Protein AF-M5DBI3-F1 (afdb_monomer_lite)

Sequence (65 aa):
HHGPVISYLANCGASCETVDKTTLQFFKIDNIGFIDDSSPPGIWAADQLEANNNTWLVEIPRPSL

Organism: NCBI:txid196907

pLDDT: mean 96.48, std 5.91, range [57.22, 98.62]

Foldseek 3Di:
DAWKDWDWDWDQPPDPVDRDPVPTDIDTQDIWTFDAVPDPVHHTVCNVCVVVVVDDDGDDDDDDD

Structure (mmCIF, N/CA/C/O backbone):
data_AF-M5DBI3-F1
#
_entry.id   AF-M5DBI3-F1
#
loop_
_atom_site.group_PDB
_atom_site.id
_atom_site.type_symbol
_atom_site.label_atom_id
_atom_site.label_alt_id
_atom_site.label_comp_id
_atom_site.label_asym_id
_atom_site.label_entity_id
_atom_site.label_seq_id
_atom_site.pdbx_PDB_ins_code
_atom_site.Cartn_x
_atom_site.Cartn_y
_atom_site.Cartn_z
_atom_site.occupancy
_atom_site.B_iso_or_equiv
_atom_site.auth_seq_id
_atom_site.auth_comp_id
_atom_site.auth_asym_id
_atom_site.auth_atom_id
_atom_site.pdbx_PDB_model_num
ATOM 1 N N . HIS A 1 1 ? 14.107 -2.528 -5.854 1.00 95.12 1 HIS A N 1
ATOM 2 C CA . HIS A 1 1 ? 13.130 -3.523 -5.354 1.00 95.12 1 HIS A CA 1
ATOM 3 C C . HIS A 1 1 ? 11.855 -3.323 -6.153 1.00 95.12 1 HIS A C 1
ATOM 5 O O . HIS A 1 1 ? 11.113 -2.402 -5.852 1.00 95.12 1 HIS A O 1
ATOM 11 N N . HIS A 1 2 ? 11.641 -4.116 -7.201 1.00 97.62 2 HIS A N 1
ATOM 12 C CA . HIS A 1 2 ? 10.514 -3.919 -8.112 1.00 97.62 2 HIS A CA 1
ATOM 13 C C . HIS A 1 2 ? 9.222 -4.475 -7.514 1.00 97.62 2 HIS A C 1
ATOM 15 O O . HIS A 1 2 ? 9.209 -5.597 -7.002 1.00 97.62 2 HIS A O 1
ATOM 21 N N . GLY A 1 3 ? 8.147 -3.693 -7.565 1.00 98.44 3 GLY A N 1
ATOM 22 C CA . GLY A 1 3 ? 6.863 -4.108 -7.022 1.00 98.44 3 GLY A CA 1
ATOM 23 C C . GLY A 1 3 ? 5.805 -3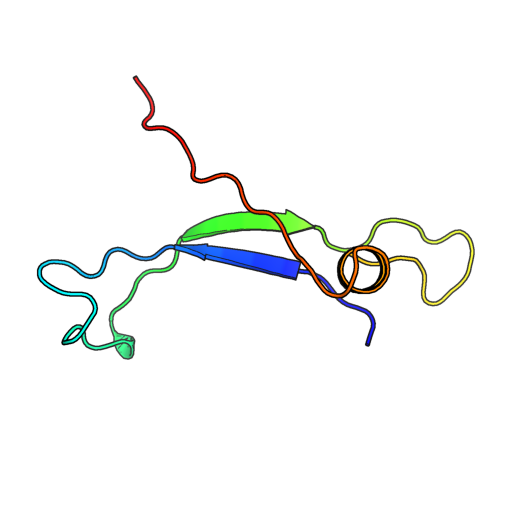.006 -7.014 1.00 98.44 3 GLY A C 1
ATOM 24 O O . GLY A 1 3 ? 6.103 -1.842 -7.301 1.00 98.44 3 GLY A O 1
ATOM 25 N N . PRO A 1 4 ? 4.554 -3.378 -6.703 1.00 98.44 4 PRO A N 1
ATOM 26 C CA . PRO A 1 4 ? 3.454 -2.434 -6.592 1.00 98.44 4 PRO A CA 1
ATOM 27 C C . PRO A 1 4 ? 3.615 -1.520 -5.373 1.00 98.44 4 PRO A C 1
ATOM 29 O O . PRO A 1 4 ? 4.198 -1.907 -4.359 1.00 98.44 4 PRO A O 1
ATOM 32 N N . VAL A 1 5 ? 2.999 -0.344 -5.446 1.00 98.50 5 VAL A N 1
ATOM 33 C CA . VAL A 1 5 ? 2.771 0.549 -4.307 1.00 98.50 5 VAL A CA 1
ATOM 34 C C . VAL A 1 5 ? 1.261 0.644 -4.113 1.00 98.50 5 VAL A C 1
ATOM 36 O O . VAL A 1 5 ? 0.524 0.969 -5.044 1.00 98.50 5 VAL A O 1
ATOM 39 N N . ILE A 1 6 ? 0.790 0.290 -2.916 1.00 98.62 6 ILE A N 1
ATOM 40 C CA . ILE A 1 6 ? -0.639 0.194 -2.599 1.00 98.62 6 ILE A CA 1
ATOM 41 C C . ILE A 1 6 ? -0.909 0.917 -1.285 1.00 98.62 6 ILE A C 1
ATOM 43 O O . ILE A 1 6 ? -0.269 0.619 -0.277 1.00 98.62 6 ILE A O 1
ATOM 47 N N . SER A 1 7 ? -1.900 1.805 -1.287 1.00 98.38 7 SER A N 1
ATOM 48 C CA . SER A 1 7 ? -2.326 2.547 -0.099 1.00 98.38 7 SER A CA 1
ATOM 49 C C . SER A 1 7 ? -3.730 2.128 0.334 1.00 98.38 7 SER A C 1
ATOM 51 O O . SER A 1 7 ? -4.633 1.953 -0.490 1.00 98.38 7 SER A O 1
ATOM 53 N N . TYR A 1 8 ? -3.918 1.985 1.644 1.00 98.44 8 TYR A N 1
ATOM 54 C CA . TYR A 1 8 ? -5.180 1.594 2.272 1.00 98.44 8 TYR A CA 1
ATOM 55 C C . TYR A 1 8 ? -5.547 2.569 3.391 1.00 98.44 8 TYR A C 1
ATOM 57 O O . TYR A 1 8 ? -4.669 3.153 4.024 1.00 98.44 8 TYR A O 1
ATOM 65 N N . LEU A 1 9 ? -6.841 2.674 3.683 1.00 98.25 9 LEU A N 1
ATOM 66 C CA . LEU A 1 9 ? -7.361 3.266 4.914 1.00 98.25 9 LEU A CA 1
ATOM 67 C C . LEU A 1 9 ? -8.188 2.227 5.670 1.00 98.25 9 LEU A C 1
ATOM 69 O O . LEU A 1 9 ? -8.737 1.300 5.079 1.00 98.25 9 LEU A O 1
ATOM 73 N N . ALA A 1 10 ? -8.294 2.400 6.981 1.00 98.25 10 ALA A N 1
ATOM 74 C CA . ALA A 1 10 ? -9.228 1.676 7.832 1.00 98.25 10 ALA A CA 1
ATOM 75 C C . ALA A 1 10 ? -9.808 2.650 8.861 1.00 98.25 10 ALA A C 1
ATOM 77 O O . ALA A 1 10 ? -9.143 3.600 9.274 1.00 98.25 10 ALA A O 1
ATOM 78 N N . ASN A 1 11 ? -11.052 2.424 9.275 1.00 97.25 11 ASN A N 1
ATOM 79 C CA . ASN A 1 11 ? -11.682 3.226 10.317 1.00 97.25 11 ASN A CA 1
ATOM 80 C C . ASN A 1 11 ? -11.211 2.751 11.704 1.00 97.25 11 ASN A C 1
ATOM 82 O O . ASN A 1 11 ? -11.373 1.580 12.038 1.00 97.25 11 ASN A O 1
ATOM 86 N N . CYS A 1 12 ? -10.663 3.661 12.511 1.00 98.12 12 CYS A N 1
ATOM 87 C CA . CYS A 1 12 ? -10.193 3.374 13.869 1.00 98.12 12 CYS A CA 1
ATOM 88 C C . CYS A 1 12 ? -11.313 3.295 14.925 1.00 98.12 12 CYS A C 1
ATOM 90 O O . CYS A 1 12 ? -11.053 2.976 16.083 1.00 98.12 12 CYS A O 1
ATOM 92 N N . GLY A 1 13 ? -12.550 3.652 14.575 1.00 96.31 13 GLY A N 1
ATOM 93 C CA . GLY A 1 13 ? -13.616 3.872 15.545 1.00 96.31 13 GLY A CA 1
ATOM 94 C C . GLY A 1 13 ? -13.360 5.143 16.356 1.00 96.31 13 GLY A C 1
ATOM 95 O O . GLY A 1 13 ? -13.296 6.233 15.795 1.00 96.31 13 GLY A O 1
ATOM 96 N N . ALA A 1 14 ? -13.231 5.012 17.678 1.00 95.94 14 ALA A N 1
ATOM 97 C CA . ALA A 1 14 ? -13.118 6.160 18.579 1.00 95.94 14 ALA A CA 1
ATOM 98 C C . ALA A 1 14 ? -11.715 6.800 18.621 1.00 95.94 14 ALA A C 1
ATOM 100 O O . ALA A 1 14 ? -11.616 8.017 18.746 1.00 95.94 14 ALA A O 1
ATOM 101 N N . SER A 1 15 ? -10.635 6.011 18.539 1.00 97.81 15 SER A N 1
ATOM 102 C CA . SER A 1 15 ? -9.257 6.524 18.545 1.00 97.81 15 SER A CA 1
ATOM 103 C C . SER A 1 15 ? -8.308 5.596 17.795 1.00 97.81 15 SER A C 1
ATOM 105 O O . SER A 1 15 ? -8.266 4.393 18.050 1.00 97.81 15 SER A O 1
ATOM 107 N N . CYS A 1 16 ? -7.495 6.165 16.904 1.00 98.19 16 CYS A N 1
ATOM 108 C CA . CYS A 1 16 ? -6.424 5.428 16.233 1.00 98.19 16 CYS A CA 1
ATOM 109 C C . CYS A 1 16 ? -5.256 5.079 17.167 1.00 98.19 16 CYS A C 1
ATOM 111 O O . CYS A 1 16 ? -4.483 4.184 16.845 1.00 98.19 16 CYS A O 1
ATOM 113 N N . GLU A 1 17 ? -5.123 5.748 18.316 1.00 98.12 17 GLU A N 1
ATOM 114 C CA . GLU A 1 17 ? -4.044 5.478 19.277 1.00 98.12 17 GLU A CA 1
ATOM 115 C C . GLU A 1 17 ? -4.279 4.186 20.072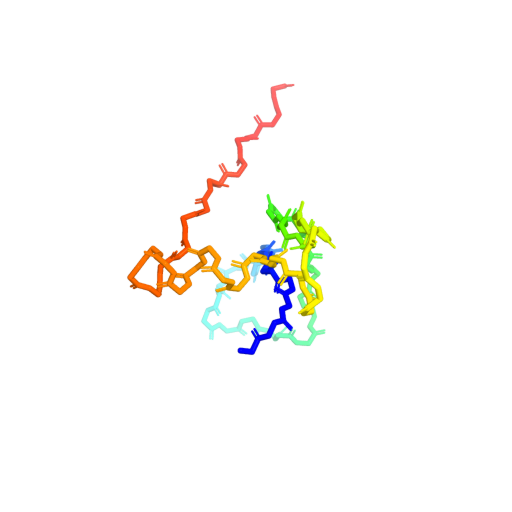 1.00 98.12 17 GLU A C 1
ATOM 117 O O . GLU A 1 17 ? -3.324 3.578 20.553 1.00 98.12 17 GLU A O 1
ATOM 122 N N . THR A 1 18 ? -5.540 3.760 20.217 1.00 98.19 18 THR A N 1
ATOM 123 C CA . THR A 1 18 ? -5.932 2.642 21.096 1.00 98.19 18 THR A CA 1
ATOM 124 C C . THR A 1 18 ? -6.692 1.515 20.396 1.00 98.19 18 THR A C 1
ATOM 126 O O . THR A 1 18 ? -7.014 0.518 21.042 1.00 98.19 18 THR A O 1
ATOM 129 N N . VAL A 1 19 ? -6.984 1.635 19.096 1.00 98.31 19 VAL A N 1
ATOM 130 C CA . VAL A 1 19 ? -7.671 0.584 18.329 1.00 98.31 19 VAL A CA 1
ATOM 131 C C . VAL A 1 19 ? -6.856 -0.716 18.295 1.00 98.31 19 VAL A C 1
ATOM 133 O O . VAL A 1 19 ? -5.644 -0.707 18.074 1.00 98.31 19 VAL A O 1
ATOM 136 N N . ASP A 1 20 ? -7.520 -1.864 18.460 1.00 98.06 20 ASP A N 1
ATOM 137 C CA . ASP A 1 20 ? -6.892 -3.160 18.201 1.00 98.06 20 ASP A CA 1
ATOM 138 C C . ASP A 1 20 ? -6.674 -3.330 16.693 1.00 98.06 20 ASP A C 1
ATOM 140 O O . ASP A 1 20 ? -7.612 -3.582 15.929 1.00 98.06 20 ASP A O 1
ATOM 144 N N . LYS A 1 21 ? -5.416 -3.227 16.257 1.00 98.00 21 LYS A N 1
ATOM 145 C CA . LYS A 1 21 ? -5.039 -3.327 14.842 1.00 98.00 21 LYS A CA 1
ATOM 146 C C . LYS A 1 21 ? -5.463 -4.637 14.170 1.00 98.00 21 LYS A C 1
ATOM 148 O O . LYS A 1 21 ? -5.577 -4.659 12.949 1.00 98.00 21 LYS A O 1
ATOM 153 N N . THR A 1 22 ? -5.687 -5.714 14.928 1.00 98.38 22 THR A N 1
ATOM 154 C CA . THR A 1 22 ? -6.134 -7.004 14.373 1.00 98.38 22 THR A CA 1
ATOM 155 C C . THR A 1 22 ? -7.593 -6.975 13.911 1.00 98.38 22 THR A C 1
ATOM 157 O O . THR A 1 22 ? -8.008 -7.829 13.132 1.00 98.38 22 THR A O 1
ATOM 160 N N . THR A 1 23 ? -8.356 -5.967 14.340 1.00 98.00 23 THR A N 1
ATOM 161 C CA . THR A 1 23 ? -9.775 -5.793 13.997 1.00 98.00 23 THR A CA 1
ATOM 162 C C . THR A 1 23 ? -10.007 -4.871 12.798 1.00 98.00 23 THR A C 1
ATOM 164 O O . THR A 1 23 ? -11.107 -4.856 12.240 1.00 98.00 23 THR A O 1
ATOM 167 N N . LEU A 1 24 ? -8.982 -4.117 12.380 1.00 98.56 24 LEU A N 1
ATOM 168 C CA . LEU A 1 24 ? -9.084 -3.122 11.314 1.00 98.56 24 LEU A CA 1
ATOM 169 C C . LEU A 1 24 ? -9.476 -3.762 9.977 1.00 98.56 24 LEU A C 1
ATOM 171 O O . LEU A 1 24 ? -8.834 -4.694 9.495 1.00 98.56 24 LEU A O 1
ATOM 175 N N . GLN A 1 25 ? -10.512 -3.202 9.354 1.00 98.38 25 GLN A N 1
ATOM 176 C CA . GLN A 1 25 ? -10.959 -3.570 8.014 1.00 98.38 25 GLN A CA 1
ATOM 177 C C . GLN A 1 25 ? -10.430 -2.543 7.016 1.00 98.38 25 GLN A C 1
ATOM 179 O O . GLN A 1 25 ? -10.928 -1.418 6.936 1.00 98.38 25 GLN A O 1
ATOM 184 N N . PHE A 1 26 ? -9.385 -2.922 6.285 1.00 98.38 26 PHE A N 1
ATOM 185 C CA . PHE A 1 26 ? -8.729 -2.046 5.323 1.00 98.38 26 PHE A CA 1
ATOM 186 C C . PHE A 1 26 ? -9.465 -2.034 3.985 1.00 98.38 26 PHE A C 1
ATOM 188 O O . PHE A 1 26 ? -9.751 -3.083 3.409 1.00 98.38 26 PHE A O 1
ATOM 195 N N . PHE A 1 27 ? -9.697 -0.840 3.452 1.00 97.38 27 PHE A N 1
ATOM 196 C CA . PHE A 1 27 ? -10.140 -0.633 2.080 1.00 97.38 27 PHE A CA 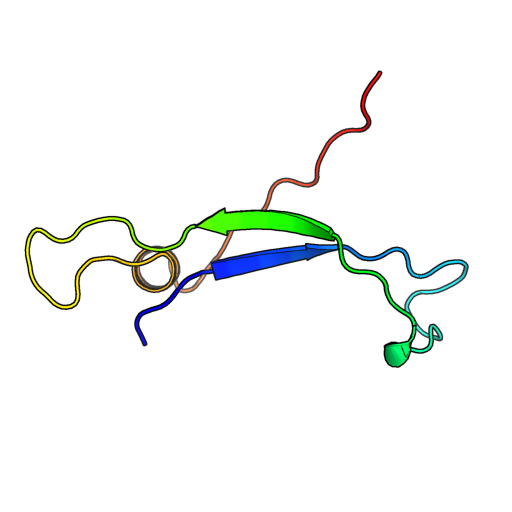1
ATOM 197 C C . PHE A 1 27 ? -9.057 0.103 1.293 1.00 97.38 27 PHE A C 1
ATOM 199 O O . PHE A 1 27 ? -8.356 0.976 1.809 1.00 97.38 27 PHE A O 1
ATOM 206 N N . LYS A 1 28 ? -8.876 -0.305 0.038 1.00 97.69 28 LYS A N 1
ATOM 207 C CA . LYS A 1 28 ? -7.865 0.260 -0.858 1.00 97.69 28 LYS A CA 1
ATOM 208 C C . LYS A 1 28 ? -8.291 1.661 -1.291 1.00 97.69 28 LYS A C 1
ATOM 210 O O . LYS A 1 28 ? -9.450 1.845 -1.652 1.00 97.69 28 LYS A O 1
ATOM 215 N N . ILE A 1 29 ? -7.354 2.606 -1.295 1.00 97.81 29 ILE A N 1
ATOM 216 C CA . ILE A 1 29 ? -7.598 3.979 -1.764 1.00 97.81 29 ILE A CA 1
ATOM 217 C C . ILE A 1 29 ? -6.756 4.370 -2.978 1.00 97.81 29 ILE A C 1
ATOM 219 O O . ILE A 1 29 ? -7.179 5.225 -3.743 1.00 97.81 29 ILE A O 1
ATOM 223 N N . ASP A 1 30 ? -5.607 3.724 -3.181 1.00 98.00 30 ASP A N 1
ATOM 224 C CA . ASP A 1 30 ? -4.726 3.961 -4.325 1.00 98.00 30 ASP A CA 1
ATOM 225 C C . ASP A 1 30 ? -3.883 2.710 -4.625 1.00 98.00 30 ASP A C 1
ATOM 227 O O . ASP A 1 30 ? -3.603 1.907 -3.725 1.00 98.00 30 ASP A O 1
ATOM 231 N N . ASN A 1 31 ? -3.527 2.503 -5.895 1.00 96.88 31 ASN A N 1
ATOM 232 C CA . ASN A 1 31 ? -2.741 1.355 -6.345 1.00 96.88 31 ASN A CA 1
ATOM 233 C C . ASN A 1 31 ? -2.1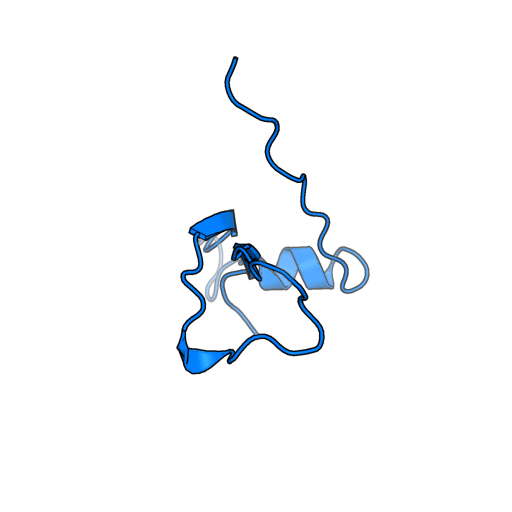35 1.582 -7.728 1.00 96.88 31 ASN A C 1
ATOM 235 O O . ASN A 1 31 ? -2.868 1.653 -8.717 1.00 96.88 31 ASN A O 1
ATOM 239 N N . ILE A 1 32 ? -0.808 1.513 -7.802 1.00 98.12 32 ILE A N 1
ATOM 240 C CA . ILE A 1 32 ? -0.078 1.354 -9.058 1.00 98.12 32 ILE A CA 1
ATOM 241 C C . ILE A 1 32 ? 0.775 0.090 -8.943 1.00 98.12 32 ILE A C 1
ATOM 243 O O . ILE A 1 32 ? 1.434 -0.162 -7.933 1.00 98.12 32 ILE A O 1
ATOM 247 N N . GLY A 1 33 ? 0.707 -0.748 -9.975 1.00 97.62 33 GLY A N 1
ATOM 248 C CA . GLY A 1 33 ? 1.416 -2.018 -10.039 1.00 97.62 33 GLY A CA 1
ATOM 249 C C . GLY A 1 33 ? 2.528 -1.991 -11.075 1.00 97.62 33 GLY A C 1
ATOM 250 O O . GLY A 1 33 ? 3.455 -1.188 -10.999 1.00 97.62 33 GLY A O 1
ATOM 251 N N . PHE A 1 34 ? 2.415 -2.905 -12.028 1.00 97.62 34 PHE A N 1
ATOM 252 C CA . PHE A 1 34 ? 3.269 -2.980 -13.200 1.00 97.62 34 PHE A CA 1
ATOM 253 C C . PHE A 1 34 ? 2.885 -1.904 -14.223 1.00 97.62 34 PHE A C 1
ATOM 255 O O . PHE A 1 34 ? 1.693 -1.679 -14.440 1.00 97.62 34 PHE A O 1
ATOM 262 N N . ILE A 1 35 ? 3.872 -1.244 -14.827 1.00 98.06 35 ILE A N 1
ATOM 263 C CA . ILE A 1 35 ? 3.668 -0.104 -15.733 1.00 98.06 35 ILE A CA 1
ATOM 264 C C . ILE A 1 35 ? 4.135 -0.429 -17.151 1.00 98.06 35 ILE A C 1
ATOM 266 O O . ILE A 1 35 ? 3.412 -0.127 -18.096 1.00 98.06 35 ILE A O 1
ATOM 270 N N . ASP A 1 36 ? 5.317 -1.026 -17.311 1.00 97.94 36 ASP A N 1
ATOM 271 C CA . ASP A 1 36 ? 5.937 -1.217 -18.628 1.00 97.94 36 A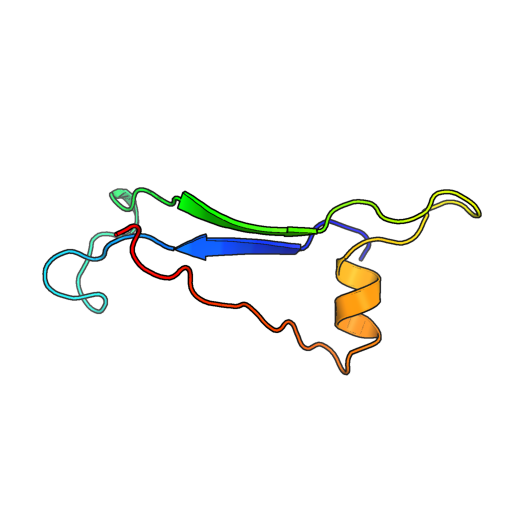SP A CA 1
ATOM 272 C C . ASP A 1 36 ? 6.785 -2.498 -18.682 1.00 97.94 36 ASP A C 1
ATOM 274 O O . ASP A 1 36 ? 7.535 -2.771 -17.743 1.00 97.94 36 ASP A O 1
ATOM 278 N N . ASP A 1 37 ? 6.679 -3.268 -19.774 1.00 97.00 37 ASP A N 1
ATOM 279 C CA . ASP A 1 37 ? 7.429 -4.512 -20.026 1.00 97.00 37 ASP A CA 1
ATOM 280 C C . ASP A 1 37 ? 8.466 -4.421 -21.152 1.00 97.00 37 ASP A C 1
ATOM 282 O O . ASP A 1 37 ? 9.065 -5.440 -21.504 1.00 97.00 37 ASP A O 1
ATOM 286 N N . SER A 1 38 ? 8.724 -3.229 -21.696 1.00 97.62 38 SER A N 1
ATOM 287 C CA . SER A 1 38 ? 9.601 -3.052 -22.861 1.00 97.62 38 SER A CA 1
ATOM 288 C C . SER A 1 38 ? 11.022 -3.577 -22.630 1.00 97.62 38 SER A C 1
ATOM 290 O O . SER A 1 38 ? 11.685 -4.021 -23.569 1.00 97.62 38 SER A O 1
ATOM 292 N N . SER A 1 39 ? 11.477 -3.577 -21.373 1.00 96.31 39 SER A N 1
ATOM 293 C CA . SER A 1 39 ? 12.716 -4.212 -20.932 1.00 96.31 39 SER A CA 1
ATOM 294 C C . SER A 1 39 ? 12.515 -4.912 -19.585 1.00 96.31 39 SER A C 1
ATOM 296 O O . SER A 1 39 ? 12.290 -4.227 -18.586 1.00 96.31 39 SER A O 1
ATOM 298 N N . PRO A 1 40 ? 12.668 -6.247 -19.489 1.00 96.31 40 PRO A N 1
ATOM 299 C CA . PRO A 1 40 ? 12.662 -6.954 -18.207 1.00 96.31 40 PRO A CA 1
ATOM 300 C C . PRO A 1 40 ? 13.717 -6.400 -17.222 1.00 96.31 40 PRO A C 1
ATOM 302 O O . PRO A 1 40 ? 14.827 -6.083 -17.658 1.00 96.31 40 PRO A O 1
ATOM 305 N N . PRO A 1 41 ? 13.420 -6.294 -15.905 1.00 95.75 41 PRO A N 1
ATOM 306 C CA . PRO A 1 41 ? 12.222 -6.777 -15.198 1.00 95.75 41 PRO A CA 1
ATOM 307 C C . PRO A 1 41 ? 10.988 -5.848 -15.276 1.00 95.75 41 PRO A C 1
ATOM 309 O O . PRO A 1 41 ? 10.015 -6.069 -14.552 1.00 95.75 41 PRO A O 1
ATOM 312 N N . GLY A 1 42 ? 11.014 -4.844 -16.154 1.00 97.31 42 GLY A N 1
ATOM 313 C CA . GLY A 1 42 ? 9.955 -3.862 -16.368 1.00 97.31 42 GLY A CA 1
ATOM 314 C C . GLY A 1 42 ? 10.008 -2.682 -15.401 1.00 97.31 42 GLY A C 1
ATOM 315 O O . GLY A 1 42 ? 10.856 -2.630 -14.511 1.00 97.31 42 GLY A O 1
ATOM 316 N N . ILE A 1 43 ? 9.089 -1.736 -15.585 1.00 98.19 43 ILE A N 1
ATOM 317 C CA . ILE A 1 43 ? 8.902 -0.572 -14.712 1.00 98.19 43 ILE A CA 1
ATOM 318 C C . ILE A 1 43 ? 7.693 -0.822 -13.815 1.00 98.19 43 ILE A C 1
ATOM 320 O O . ILE A 1 43 ? 6.625 -1.229 -14.274 1.00 98.19 43 ILE A O 1
ATOM 324 N N . TRP A 1 44 ? 7.858 -0.549 -12.529 1.00 98.62 44 TRP A N 1
ATOM 325 C CA . TRP A 1 44 ? 6.873 -0.742 -11.478 1.00 98.62 44 TRP A CA 1
ATOM 326 C C . TRP A 1 44 ? 6.642 0.559 -10.711 1.00 98.62 44 TRP A C 1
ATOM 328 O O . TRP A 1 44 ? 7.437 1.496 -10.772 1.00 98.62 44 TRP A O 1
ATOM 338 N N . ALA A 1 45 ? 5.565 0.617 -9.932 1.00 98.44 45 ALA A N 1
ATOM 339 C CA . ALA A 1 45 ? 5.290 1.764 -9.068 1.00 98.44 45 ALA A CA 1
ATOM 340 C C . ALA A 1 45 ? 6.444 2.095 -8.108 1.00 98.44 45 ALA A C 1
ATOM 342 O O . ALA A 1 45 ? 6.708 3.267 -7.854 1.00 98.44 45 ALA A O 1
ATOM 343 N N . ALA A 1 46 ? 7.162 1.081 -7.613 1.00 98.44 46 ALA A N 1
ATOM 344 C CA . ALA A 1 46 ? 8.352 1.292 -6.792 1.00 98.44 46 ALA A CA 1
ATOM 345 C C . ALA A 1 46 ? 9.442 2.106 -7.518 1.00 98.44 46 ALA A C 1
ATOM 347 O O . ALA A 1 46 ? 10.102 2.925 -6.885 1.00 98.44 46 ALA A O 1
ATOM 348 N N . ASP A 1 47 ? 9.583 1.942 -8.837 1.00 98.25 47 ASP A N 1
ATOM 349 C CA . ASP A 1 47 ? 10.556 2.691 -9.639 1.00 98.25 47 ASP A CA 1
ATOM 350 C C . ASP A 1 47 ? 10.113 4.159 -9.815 1.00 98.25 47 ASP A C 1
ATOM 352 O O . ASP A 1 47 ? 10.936 5.072 -9.773 1.00 98.25 47 ASP A O 1
ATOM 356 N N . GLN A 1 48 ? 8.802 4.420 -9.929 1.00 97.94 48 GLN A N 1
ATOM 357 C CA . GLN A 1 48 ? 8.264 5.789 -9.907 1.00 97.94 48 GLN A CA 1
ATOM 358 C C . GLN A 1 48 ? 8.442 6.464 -8.540 1.00 97.94 48 GLN A C 1
ATOM 360 O O . GLN A 1 48 ? 8.788 7.643 -8.485 1.00 97.94 48 GLN A O 1
ATOM 365 N N . LEU A 1 49 ? 8.228 5.727 -7.443 1.00 98.44 49 LEU A N 1
ATOM 366 C CA . LEU A 1 49 ? 8.471 6.209 -6.081 1.00 98.44 49 LEU A CA 1
ATOM 367 C C . LEU A 1 49 ? 9.940 6.606 -5.903 1.00 98.44 49 LEU A C 1
ATOM 369 O O . LEU A 1 49 ? 10.217 7.693 -5.396 1.00 98.44 49 LEU A O 1
ATOM 373 N N . GLU A 1 50 ? 10.868 5.748 -6.336 1.00 98.38 50 GLU A N 1
ATOM 374 C CA . GLU A 1 50 ? 12.311 6.005 -6.283 1.00 98.38 50 GLU A CA 1
ATOM 375 C C . GLU A 1 50 ? 12.677 7.258 -7.090 1.00 98.38 50 GLU A C 1
ATOM 377 O O . GLU A 1 50 ? 13.315 8.172 -6.561 1.00 98.38 50 GLU A O 1
ATOM 382 N N . ALA A 1 51 ? 12.190 7.353 -8.333 1.00 98.19 51 ALA A N 1
ATOM 383 C CA . ALA A 1 51 ? 12.415 8.504 -9.206 1.00 98.19 51 ALA A CA 1
ATOM 384 C C . ALA A 1 51 ? 11.826 9.813 -8.648 1.00 98.19 51 ALA A C 1
ATOM 386 O O . ALA A 1 51 ? 12.350 10.894 -8.917 1.00 98.19 51 ALA A O 1
ATOM 387 N N . ASN A 1 52 ? 10.767 9.731 -7.841 1.00 98.12 52 ASN A N 1
ATOM 388 C CA . ASN A 1 52 ? 10.135 10.870 -7.182 1.00 98.12 52 ASN A CA 1
ATOM 389 C C . ASN A 1 52 ? 10.746 11.159 -5.797 1.00 98.12 52 ASN A C 1
ATOM 391 O O . ASN A 1 52 ? 10.028 11.372 -4.820 1.00 98.12 52 ASN A O 1
ATOM 395 N N . ASN A 1 53 ? 12.078 11.137 -5.686 1.00 98.44 53 ASN A N 1
ATOM 396 C CA . ASN A 1 53 ? 12.811 11.361 -4.432 1.00 98.44 53 ASN A CA 1
ATOM 397 C C . ASN A 1 53 ? 12.298 10.492 -3.269 1.00 98.44 53 ASN A C 1
ATOM 399 O O . ASN A 1 53 ? 12.127 10.975 -2.148 1.00 98.44 53 ASN A O 1
ATOM 403 N N . ASN A 1 54 ? 12.019 9.215 -3.539 1.00 98.00 54 ASN A N 1
ATOM 404 C CA . ASN A 1 54 ? 11.454 8.268 -2.574 1.00 98.00 54 ASN A CA 1
ATOM 405 C C . ASN A 1 54 ? 10.115 8.716 -1.954 1.00 98.00 54 ASN A C 1
ATOM 407 O O . ASN A 1 54 ? 9.856 8.460 -0.777 1.00 98.00 54 ASN A O 1
ATOM 411 N N . THR A 1 55 ? 9.267 9.399 -2.729 1.00 98.06 55 THR A N 1
ATOM 412 C CA . THR A 1 55 ? 8.000 9.979 -2.254 1.00 98.06 55 THR A CA 1
ATOM 413 C C . THR A 1 55 ? 6.799 9.432 -3.027 1.00 98.06 55 THR A C 1
ATOM 415 O O . THR A 1 55 ? 6.820 9.345 -4.255 1.00 98.06 55 THR A O 1
ATOM 418 N N . TRP A 1 56 ? 5.711 9.129 -2.311 1.00 97.88 56 TRP A N 1
ATOM 419 C CA . TRP A 1 56 ? 4.416 8.737 -2.880 1.00 97.88 56 TRP A CA 1
ATOM 420 C C . TRP A 1 56 ? 3.323 9.711 -2.433 1.00 97.88 56 TRP A C 1
ATOM 422 O O . TRP A 1 56 ? 3.128 9.908 -1.233 1.00 97.88 56 TRP A O 1
ATOM 432 N N . LEU A 1 57 ? 2.624 10.335 -3.384 1.00 97.31 57 LEU A N 1
ATOM 433 C CA . LEU A 1 57 ? 1.496 11.224 -3.103 1.00 97.31 57 LEU A CA 1
ATOM 434 C C . LEU A 1 57 ? 0.190 10.442 -3.254 1.00 97.31 57 LEU A C 1
ATOM 436 O O . LEU A 1 57 ? -0.033 9.814 -4.283 1.00 97.31 57 LEU A O 1
ATOM 440 N N . VAL A 1 58 ? -0.681 10.522 -2.250 1.00 97.31 58 VAL A N 1
ATOM 441 C CA . VAL A 1 58 ? -1.981 9.841 -2.243 1.00 97.31 58 VAL A CA 1
ATOM 442 C C . VAL A 1 58 ? -3.085 10.875 -2.056 1.00 97.31 58 VAL A C 1
ATOM 444 O O . VAL A 1 58 ? -3.029 11.675 -1.121 1.00 97.31 58 VAL A O 1
ATOM 447 N N . GLU A 1 59 ? -4.101 10.857 -2.921 1.00 97.12 59 GLU A N 1
ATOM 448 C CA . GLU A 1 59 ? -5.315 11.657 -2.731 1.00 97.12 59 GLU A CA 1
ATOM 449 C C . GLU A 1 59 ? -6.308 10.898 -1.838 1.00 97.12 59 GLU A C 1
ATOM 451 O O . GLU A 1 59 ? -6.627 9.734 -2.083 1.00 97.12 59 GLU A O 1
ATOM 456 N N . ILE A 1 60 ? -6.812 11.555 -0.789 1.00 97.12 60 ILE A N 1
ATOM 457 C CA . ILE A 1 60 ? -7.854 10.978 0.066 1.00 97.12 60 ILE A CA 1
ATOM 458 C C . ILE A 1 60 ? -9.195 11.021 -0.681 1.00 97.12 60 ILE A C 1
ATOM 460 O O . ILE A 1 60 ? -9.598 12.103 -1.122 1.00 97.12 60 ILE A O 1
ATOM 464 N N . PRO A 1 61 ? -9.918 9.888 -0.796 1.00 94.12 61 PRO A N 1
ATOM 465 C CA . PRO A 1 61 ? -11.210 9.857 -1.466 1.00 94.12 61 PRO A CA 1
ATOM 466 C C . PRO A 1 61 ? -12.193 10.857 -0.857 1.00 94.12 61 PRO A C 1
ATOM 468 O O . PRO A 1 61 ? -12.332 10.958 0.364 1.00 94.12 61 PRO A O 1
ATOM 471 N N . ARG A 1 62 ? -12.913 11.580 -1.717 1.00 92.62 62 ARG A N 1
ATOM 472 C CA . ARG A 1 62 ? -14.009 12.451 -1.280 1.00 92.62 62 ARG A CA 1
ATOM 473 C C . ARG A 1 62 ? -15.258 11.609 -1.003 1.00 92.62 62 ARG A C 1
ATOM 475 O O . ARG A 1 62 ? -15.467 10.611 -1.696 1.00 92.62 62 ARG A O 1
ATOM 482 N N . PRO A 1 63 ? -16.104 12.001 -0.034 1.00 81.94 63 PRO A N 1
ATOM 483 C CA . PRO A 1 63 ? -17.395 11.357 0.169 1.00 81.94 63 PRO A CA 1
ATOM 484 C C . PRO A 1 63 ? -18.212 11.376 -1.124 1.00 81.94 63 PRO A C 1
ATOM 486 O O . PRO A 1 63 ? -18.250 12.389 -1.826 1.00 81.94 63 PRO A O 1
ATOM 489 N N . SER A 1 64 ? -18.864 10.261 -1.434 1.00 77.62 64 SER A N 1
ATOM 490 C CA . SER A 1 64 ? -19.897 10.216 -2.467 1.00 77.62 64 SER A CA 1
ATOM 491 C C . SER A 1 64 ? -21.076 11.076 -2.000 1.00 77.62 64 SER A C 1
ATOM 493 O O . SER A 1 64 ? -21.516 10.912 -0.861 1.00 77.62 64 SER A O 1
ATOM 495 N N . LEU A 1 65 ? -21.545 12.004 -2.840 1.00 57.22 65 LEU A N 1
ATOM 496 C CA . LEU A 1 65 ? -22.804 12.728 -2.619 1.00 57.22 65 LEU A CA 1
ATOM 497 C C . LEU A 1 65 ? -24.009 11.811 -2.844 1.00 57.22 65 LEU A C 1
ATOM 499 O O . LEU A 1 65 ? -23.915 10.944 -3.744 1.00 57.22 65 LEU A O 1
#

InterPro domains:
  IPR005103 Auxiliary Activity family 9, catalytic domain [PF03443] (1-62)
  IPR049892 Auxiliary Ac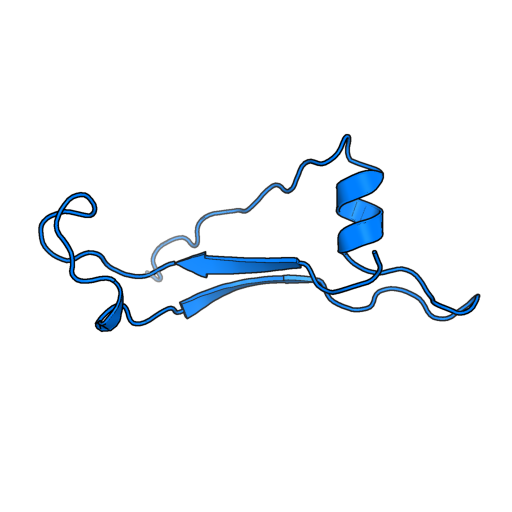tivity family 9 [PTHR33353] (1-62)

Secondary structure (DSSP, 8-state):
----EEEEEE--TT-TTT--GGG--EEEEEEE-EEE-SSTT-EEHHHHHHHTTT----PPPPPP-

Radius of gyration: 15.64 Å; chains: 1; bounding box: 36×20×44 Å